Protein AF-A0A434CIV6-F1 (afdb_monomer_lite)

Structure (mmCIF, N/CA/C/O backbone):
data_AF-A0A434CIV6-F1
#
_entry.id   AF-A0A434CIV6-F1
#
loop_
_atom_site.group_PDB
_atom_site.id
_atom_site.type_symbol
_atom_site.label_atom_id
_atom_site.label_alt_id
_atom_site.label_comp_id
_atom_site.label_asym_id
_atom_site.label_entity_id
_atom_site.label_seq_id
_atom_site.pdbx_PDB_ins_code
_atom_site.Cartn_x
_atom_site.Cartn_y
_atom_site.Cartn_z
_atom_site.occupancy
_atom_site.B_iso_or_equiv
_atom_site.auth_seq_id
_atom_site.auth_comp_id
_atom_site.auth_asym_id
_atom_site.auth_atom_id
_atom_site.pdbx_PDB_model_num
ATOM 1 N N . MET A 1 1 ? 36.999 2.008 -35.928 1.00 64.81 1 MET A N 1
ATOM 2 C CA . MET A 1 1 ? 37.065 3.067 -34.897 1.00 64.81 1 MET A CA 1
ATOM 3 C C . MET A 1 1 ? 35.723 3.077 -34.183 1.00 64.81 1 MET A C 1
ATOM 5 O O . MET A 1 1 ? 34.714 3.153 -34.870 1.00 64.81 1 MET A O 1
ATOM 9 N N . TYR A 1 2 ? 35.692 2.914 -32.861 1.00 84.12 2 TYR A N 1
ATOM 10 C CA . TYR A 1 2 ? 34.456 3.047 -32.081 1.00 84.12 2 TYR A CA 1
ATOM 11 C C . TYR A 1 2 ? 34.279 4.509 -31.659 1.00 84.12 2 TYR A C 1
ATOM 13 O O . TYR A 1 2 ? 35.260 5.169 -31.322 1.00 84.12 2 TYR A O 1
ATOM 21 N N . VAL A 1 3 ? 33.043 5.005 -31.688 1.00 76.56 3 VAL A N 1
ATOM 22 C CA . VAL A 1 3 ? 32.664 6.369 -31.286 1.00 76.56 3 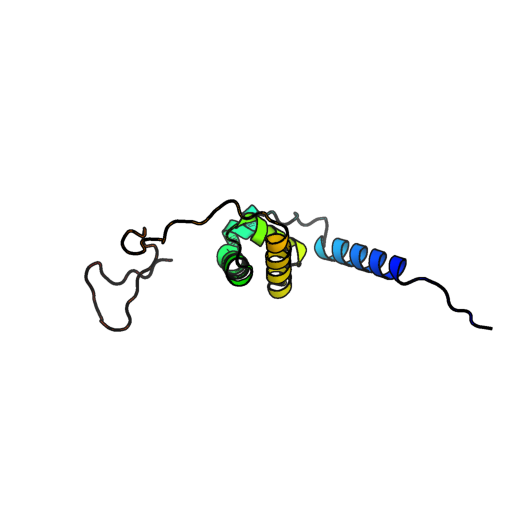VAL A CA 1
ATOM 23 C C . VAL A 1 3 ? 31.517 6.307 -30.288 1.00 76.56 3 VAL A C 1
ATOM 25 O O . VAL A 1 3 ? 30.645 5.445 -30.388 1.00 76.56 3 VAL A O 1
ATOM 28 N N . ALA A 1 4 ? 31.531 7.212 -29.310 1.00 87.75 4 ALA A N 1
ATOM 29 C CA . ALA A 1 4 ? 30.474 7.302 -28.315 1.00 87.75 4 ALA A CA 1
ATOM 30 C C . ALA A 1 4 ? 29.150 7.710 -28.976 1.00 87.75 4 ALA A C 1
ATOM 32 O O . ALA A 1 4 ? 29.098 8.663 -29.753 1.00 87.75 4 ALA A O 1
ATOM 33 N N . VAL A 1 5 ? 28.076 7.002 -28.634 1.00 88.56 5 VAL A N 1
ATOM 34 C CA . VAL A 1 5 ? 26.715 7.277 -29.107 1.00 88.56 5 VAL A CA 1
ATOM 35 C C . VAL A 1 5 ? 25.766 7.404 -27.920 1.00 88.56 5 VAL A C 1
ATOM 37 O O . VAL A 1 5 ? 25.995 6.823 -26.859 1.00 88.56 5 VAL A O 1
ATOM 40 N N . LYS A 1 6 ? 24.685 8.171 -28.088 1.00 90.38 6 LYS A N 1
ATOM 41 C CA . LYS A 1 6 ? 23.610 8.246 -27.095 1.00 90.38 6 LYS A CA 1
ATOM 42 C C . LYS A 1 6 ? 22.623 7.102 -27.322 1.00 90.38 6 LYS A C 1
ATOM 44 O O . LYS A 1 6 ? 22.177 6.886 -28.441 1.00 90.38 6 LYS A O 1
ATOM 49 N N . GLY A 1 7 ? 22.258 6.411 -26.247 1.00 92.94 7 GLY A N 1
ATOM 50 C CA . GLY A 1 7 ? 21.208 5.383 -26.265 1.00 92.94 7 GLY A CA 1
ATOM 51 C C . GLY A 1 7 ? 20.488 5.189 -24.929 1.00 92.94 7 GLY A C 1
ATOM 52 O O . GLY A 1 7 ? 19.514 4.447 -24.872 1.00 92.94 7 GLY A O 1
ATOM 53 N N . GLY A 1 8 ? 20.934 5.862 -23.861 1.00 96.19 8 GLY A N 1
ATOM 54 C CA . GLY A 1 8 ? 20.423 5.651 -22.504 1.00 96.19 8 GLY A CA 1
ATOM 55 C C . GLY A 1 8 ? 18.936 5.971 -22.348 1.00 96.19 8 GLY A C 1
ATOM 56 O O . GLY A 1 8 ? 18.201 5.153 -21.813 1.00 96.19 8 GLY A O 1
ATOM 57 N N . GLU A 1 9 ? 18.473 7.110 -22.866 1.00 96.75 9 GLU A N 1
ATOM 58 C CA . GLU A 1 9 ? 17.056 7.501 -22.788 1.00 96.75 9 GLU A CA 1
ATOM 59 C C . GLU A 1 9 ? 16.146 6.498 -23.508 1.00 96.75 9 GLU A C 1
ATOM 61 O O . GLU A 1 9 ? 15.169 6.017 -22.934 1.00 96.75 9 GLU A O 1
ATOM 66 N N . ALA A 1 10 ? 16.520 6.100 -24.728 1.00 96.94 10 ALA A N 1
ATOM 67 C CA . ALA A 1 10 ? 15.795 5.082 -25.480 1.00 96.94 10 ALA A CA 1
ATOM 68 C C . ALA A 1 10 ? 15.801 3.725 -24.754 1.00 96.94 10 ALA A C 1
ATOM 70 O O . ALA A 1 10 ? 14.788 3.026 -24.738 1.00 96.94 10 ALA A O 1
ATOM 71 N N . ALA A 1 11 ? 16.916 3.347 -24.121 1.00 97.69 11 ALA A N 1
ATOM 72 C CA . ALA A 1 11 ? 16.998 2.122 -23.332 1.00 97.69 11 ALA A CA 1
ATOM 73 C C . ALA A 1 11 ? 16.078 2.169 -22.098 1.00 97.69 11 ALA A C 1
ATOM 75 O O . ALA A 1 11 ? 15.346 1.212 -21.852 1.00 97.69 11 ALA A O 1
ATOM 76 N N . ILE A 1 12 ? 16.059 3.288 -21.365 1.00 97.94 12 ILE A N 1
ATOM 77 C CA . ILE A 1 12 ? 15.190 3.498 -20.196 1.00 97.94 12 ILE A CA 1
ATOM 78 C C . ILE A 1 12 ? 13.711 3.450 -20.605 1.00 97.94 12 ILE A C 1
ATOM 80 O O . ILE A 1 12 ? 12.925 2.735 -19.983 1.00 97.94 12 ILE A O 1
ATOM 84 N N . ALA A 1 13 ? 13.330 4.138 -21.684 1.00 97.94 13 ALA A N 1
ATOM 85 C CA . ALA A 1 13 ? 11.955 4.132 -22.182 1.00 97.94 13 ALA A CA 1
ATOM 86 C C . ALA A 1 13 ? 11.483 2.717 -22.569 1.00 97.94 13 ALA A C 1
ATOM 88 O O . ALA A 1 13 ? 10.396 2.286 -22.174 1.00 97.94 13 ALA A O 1
ATOM 89 N N . ASN A 1 14 ? 12.325 1.955 -23.276 1.00 98.00 14 ASN A N 1
ATOM 90 C CA . ASN A 1 14 ? 12.022 0.568 -23.633 1.00 98.00 14 ASN A CA 1
ATOM 91 C C . ASN A 1 14 ? 11.927 -0.344 -22.401 1.00 98.00 14 ASN A C 1
ATOM 93 O O . ASN A 1 14 ? 11.043 -1.200 -22.340 1.00 98.00 14 ASN A O 1
ATOM 97 N N . ALA A 1 15 ? 12.780 -0.137 -21.393 1.00 98.12 15 ALA A N 1
ATOM 98 C CA . ALA A 1 15 ? 12.707 -0.875 -20.136 1.00 98.12 15 ALA A CA 1
ATOM 99 C C . ALA A 1 15 ? 11.387 -0.607 -19.391 1.00 98.12 15 ALA A C 1
ATOM 101 O O . ALA A 1 15 ? 10.745 -1.552 -18.929 1.00 98.12 15 ALA A O 1
ATOM 102 N N . HIS A 1 16 ? 10.928 0.649 -19.330 1.00 97.25 16 HIS A N 1
ATOM 103 C CA . HIS A 1 16 ? 9.627 0.985 -18.743 1.00 97.25 16 HIS A CA 1
ATOM 104 C C . HIS A 1 16 ? 8.454 0.367 -19.514 1.00 97.25 16 HIS A C 1
ATOM 106 O O . HIS A 1 16 ? 7.534 -0.160 -18.888 1.00 97.25 16 HIS A O 1
ATOM 112 N N . SER A 1 17 ? 8.500 0.374 -20.851 1.00 97.88 17 SER A N 1
ATOM 113 C CA . SER A 1 17 ? 7.484 -0.277 -21.691 1.00 97.88 17 SER A CA 1
ATOM 114 C C . SER A 1 17 ? 7.406 -1.784 -21.418 1.00 97.88 17 SER A C 1
ATOM 116 O O . SER A 1 17 ? 6.328 -2.325 -21.163 1.00 97.88 17 SER A O 1
ATOM 118 N N . LEU A 1 18 ? 8.561 -2.455 -21.348 1.00 97.75 18 LEU A N 1
ATOM 119 C CA . LEU A 1 18 ? 8.641 -3.875 -21.008 1.00 97.75 18 LEU A CA 1
ATOM 120 C C . LEU A 1 18 ? 8.099 -4.165 -19.600 1.00 97.75 18 LEU A C 1
ATOM 122 O O . LEU A 1 18 ? 7.391 -5.152 -19.398 1.00 97.75 18 LEU A O 1
ATOM 126 N N . LEU A 1 19 ? 8.408 -3.316 -18.616 1.00 96.50 19 LEU A N 1
ATOM 127 C CA . LEU A 1 19 ? 7.866 -3.445 -17.260 1.00 96.50 19 LEU A CA 1
ATOM 128 C C . LEU A 1 19 ? 6.344 -3.261 -17.231 1.00 96.50 19 LEU A C 1
ATOM 130 O O . LEU A 1 19 ? 5.665 -3.993 -16.510 1.00 96.50 19 LEU A O 1
ATOM 134 N N . ALA A 1 20 ? 5.801 -2.327 -18.014 1.00 96.56 20 ALA A N 1
ATOM 135 C CA . ALA A 1 20 ? 4.362 -2.107 -18.115 1.00 96.56 20 ALA A CA 1
ATOM 136 C C . ALA A 1 20 ? 3.638 -3.309 -18.745 1.00 96.56 20 ALA A C 1
ATOM 138 O O . ALA A 1 20 ? 2.608 -3.737 -18.220 1.00 96.56 20 ALA A O 1
ATOM 139 N N . ASP A 1 21 ? 4.196 -3.899 -19.806 1.00 97.44 21 ASP A N 1
ATOM 140 C CA . ASP A 1 21 ? 3.662 -5.126 -20.412 1.00 97.44 21 ASP A CA 1
ATOM 141 C C . ASP A 1 21 ? 3.707 -6.305 -19.424 1.00 97.44 21 ASP A C 1
ATOM 143 O O . ASP A 1 21 ? 2.693 -6.962 -19.181 1.00 97.44 21 ASP A O 1
ATOM 147 N N . ARG A 1 22 ? 4.836 -6.492 -18.726 1.00 96.81 22 ARG A N 1
ATOM 148 C CA . ARG A 1 22 ? 4.967 -7.522 -17.679 1.00 96.81 22 ARG A CA 1
ATOM 149 C C . ARG A 1 22 ? 4.075 -7.292 -16.463 1.00 96.81 22 ARG A C 1
ATOM 151 O O . ARG A 1 22 ? 3.733 -8.257 -15.781 1.00 96.81 22 ARG A O 1
ATOM 158 N N . ARG A 1 23 ? 3.721 -6.043 -16.149 1.00 96.88 23 ARG A N 1
ATOM 159 C CA . ARG A 1 23 ? 2.704 -5.727 -15.136 1.00 96.88 23 ARG A CA 1
ATOM 160 C C . ARG A 1 23 ? 1.317 -6.144 -15.608 1.00 96.88 23 ARG A C 1
ATOM 162 O O . ARG A 1 23 ? 0.562 -6.668 -14.799 1.00 96.88 23 ARG A O 1
ATOM 169 N N . ARG A 1 24 ? 0.976 -5.922 -16.884 1.00 96.50 24 ARG A N 1
ATOM 170 C CA . ARG A 1 24 ? -0.327 -6.332 -17.430 1.00 96.50 24 ARG A CA 1
ATOM 171 C C . ARG A 1 24 ? -0.488 -7.852 -17.435 1.00 96.50 24 ARG A C 1
ATOM 173 O O . ARG A 1 24 ? -1.593 -8.316 -17.166 1.00 96.50 24 ARG A O 1
ATOM 180 N N . GLY A 1 25 ? 0.571 -8.603 -17.732 1.00 97.19 25 GLY A N 1
ATOM 181 C CA . GLY A 1 25 ? 0.515 -10.065 -17.801 1.00 97.19 25 GLY A CA 1
ATOM 182 C C . GLY A 1 25 ? -0.353 -10.574 -18.958 1.00 97.19 25 GLY A C 1
ATOM 183 O O . GLY A 1 25 ? -0.527 -9.885 -19.967 1.00 97.19 25 GLY A O 1
ATOM 184 N N . ASP A 1 26 ? -0.898 -11.785 -18.819 1.00 97.75 26 ASP A N 1
ATOM 185 C CA . ASP A 1 26 ? -1.788 -12.369 -19.827 1.00 97.75 26 ASP A CA 1
ATOM 186 C C . ASP A 1 26 ? -3.072 -11.534 -19.982 1.00 97.75 26 ASP A C 1
ATOM 188 O O . ASP A 1 26 ? -3.786 -11.242 -19.020 1.00 97.75 26 ASP A O 1
ATOM 192 N N . ARG A 1 27 ? -3.367 -11.142 -21.225 1.00 97.75 27 ARG A N 1
ATOM 193 C CA . ARG A 1 27 ? -4.524 -10.315 -21.582 1.00 97.75 27 ARG A CA 1
ATOM 194 C C . ARG A 1 27 ? -5.839 -11.093 -21.554 1.00 97.75 27 ARG A C 1
ATOM 196 O O . ARG A 1 27 ? -6.885 -10.452 -21.487 1.00 97.75 27 ARG A O 1
ATOM 203 N N . SER A 1 28 ? -5.784 -12.426 -21.564 1.00 98.25 28 SER A N 1
ATOM 204 C CA . SER A 1 28 ? -6.951 -13.288 -21.354 1.00 98.25 28 SER A CA 1
ATOM 205 C C . SER A 1 28 ? -7.455 -13.236 -19.905 1.00 98.25 28 SER A C 1
ATOM 207 O O . SER A 1 28 ? -8.647 -13.408 -19.651 1.00 98.25 28 SER A O 1
ATOM 209 N N . VAL A 1 29 ? -6.564 -12.921 -18.958 1.00 98.06 29 VAL A N 1
ATOM 210 C CA . VAL A 1 29 ? -6.903 -12.749 -17.546 1.00 98.06 29 VAL A CA 1
ATOM 211 C C . VAL A 1 29 ? -7.440 -11.328 -17.323 1.00 98.06 29 VAL A C 1
ATOM 213 O O . VAL A 1 29 ? -6.816 -10.355 -17.786 1.00 98.06 29 VAL A O 1
ATOM 216 N N . PRO A 1 30 ? -8.579 -11.170 -16.616 1.00 96.81 30 PRO A N 1
ATOM 217 C CA . PRO A 1 30 ? -9.088 -9.861 -16.228 1.00 96.81 30 PRO A CA 1
ATOM 218 C C . PRO A 1 30 ? -8.040 -9.046 -15.468 1.00 96.81 30 PRO A C 1
ATOM 220 O O . PRO A 1 30 ? -7.316 -9.569 -14.622 1.00 96.81 30 PRO A O 1
ATOM 223 N N . ALA A 1 31 ? -7.955 -7.751 -15.769 1.00 95.12 31 ALA A N 1
ATOM 224 C CA . ALA A 1 31 ? -7.065 -6.860 -15.038 1.00 95.12 31 ALA A CA 1
ATOM 225 C C . ALA A 1 31 ? -7.521 -6.716 -13.576 1.00 95.12 31 ALA A C 1
ATOM 227 O O . ALA A 1 31 ? -8.723 -6.680 -13.303 1.00 95.12 31 ALA A O 1
ATOM 228 N N . LEU A 1 32 ? -6.559 -6.587 -12.658 1.00 96.06 32 LEU A N 1
ATOM 229 C CA . LEU A 1 32 ? -6.840 -6.294 -11.254 1.00 96.06 32 LEU A CA 1
ATOM 230 C C . LEU A 1 32 ? -7.558 -4.949 -11.131 1.00 96.06 32 LEU A C 1
ATOM 232 O O . LEU A 1 32 ? -7.100 -3.936 -11.665 1.00 96.06 32 LEU A O 1
ATOM 236 N N . ARG A 1 33 ? -8.671 -4.947 -10.404 1.00 97.25 33 ARG A N 1
ATOM 237 C CA . ARG A 1 33 ? -9.418 -3.744 -10.041 1.00 97.25 33 ARG A CA 1
ATOM 238 C C . ARG A 1 33 ? -9.015 -3.287 -8.643 1.00 97.25 33 ARG A C 1
ATOM 240 O O . ARG A 1 33 ? -8.643 -4.099 -7.798 1.00 97.25 33 ARG A O 1
ATOM 247 N N . LEU A 1 34 ? -9.091 -1.979 -8.402 1.00 98.38 34 LEU A N 1
ATOM 248 C CA . LEU A 1 34 ? -8.683 -1.411 -7.116 1.00 98.38 34 LEU A CA 1
ATOM 249 C C . LEU A 1 34 ? -9.553 -1.926 -5.970 1.00 98.38 34 LEU A C 1
ATOM 251 O O . LEU A 1 34 ? -9.011 -2.319 -4.947 1.00 98.38 34 LEU A O 1
ATOM 255 N N . ASP A 1 35 ? -10.867 -2.020 -6.161 1.00 98.25 35 ASP A N 1
ATOM 256 C CA . ASP A 1 35 ? -11.791 -2.552 -5.154 1.00 98.25 35 ASP A CA 1
ATOM 257 C C . ASP A 1 35 ? -11.481 -4.009 -4.772 1.00 98.25 35 ASP A C 1
ATOM 259 O O . ASP A 1 35 ? -11.561 -4.358 -3.602 1.00 98.2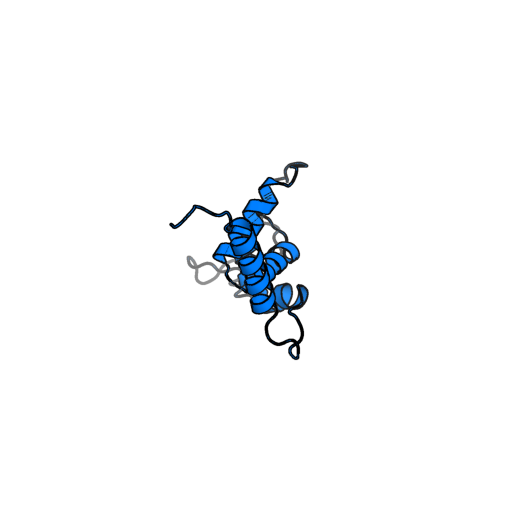5 35 ASP A O 1
ATOM 263 N N . GLN A 1 36 ? -11.041 -4.849 -5.717 1.00 98.38 36 GLN A N 1
ATOM 264 C CA . GLN A 1 36 ? -10.592 -6.211 -5.407 1.00 98.38 36 GLN A CA 1
ATOM 265 C C . GLN A 1 36 ? -9.413 -6.193 -4.430 1.00 98.38 36 GLN A C 1
ATOM 267 O O . GLN A 1 36 ? -9.379 -6.980 -3.493 1.00 98.38 36 GLN A O 1
ATOM 272 N N . ILE A 1 37 ? -8.456 -5.286 -4.623 1.00 98.50 37 ILE A N 1
ATOM 273 C CA . ILE A 1 37 ? -7.273 -5.169 -3.761 1.00 98.50 37 ILE A CA 1
ATOM 274 C C . ILE A 1 37 ? -7.653 -4.555 -2.414 1.00 98.50 37 ILE A C 1
ATOM 276 O O . ILE A 1 37 ? -7.242 -5.059 -1.372 1.00 98.50 37 ILE A O 1
ATOM 280 N N . VAL A 1 38 ? -8.465 -3.500 -2.439 1.00 98.69 38 VAL A N 1
ATOM 281 C CA . VAL A 1 38 ? -8.962 -2.800 -1.252 1.00 98.69 38 VAL A CA 1
ATOM 282 C C . VAL A 1 38 ? -9.730 -3.748 -0.329 1.00 98.69 38 VAL A C 1
ATOM 284 O O . VAL A 1 38 ? -9.520 -3.701 0.883 1.00 98.69 38 VAL A O 1
ATOM 287 N N . GLU A 1 39 ? -10.572 -4.618 -0.886 1.00 98.19 39 GLU A N 1
ATOM 288 C CA . GLU A 1 39 ? -11.444 -5.506 -0.112 1.00 98.19 39 GLU A CA 1
ATOM 289 C C . GLU A 1 39 ? -10.804 -6.865 0.203 1.00 98.19 39 GLU A C 1
ATOM 291 O O . GLU A 1 39 ? -10.988 -7.390 1.296 1.00 98.19 39 GLU A O 1
ATOM 296 N N . GLN A 1 40 ? -10.036 -7.452 -0.722 1.00 98.38 40 GLN A N 1
ATOM 297 C CA . GLN A 1 40 ? -9.544 -8.834 -0.580 1.00 98.38 40 GLN A CA 1
ATOM 298 C C . GLN A 1 40 ? -8.081 -8.913 -0.132 1.00 98.38 40 GLN A C 1
ATOM 300 O O . GLN A 1 40 ? -7.648 -9.954 0.358 1.00 98.38 40 GLN A O 1
ATOM 305 N N . LEU A 1 41 ? -7.312 -7.828 -0.277 1.00 98.19 41 LEU A N 1
ATOM 306 C CA . LEU A 1 41 ? -5.896 -7.742 0.104 1.00 98.19 41 LEU A CA 1
ATOM 307 C C . LEU A 1 41 ? -5.653 -6.622 1.133 1.00 98.19 41 LEU A C 1
ATOM 309 O O . LEU A 1 41 ? -4.580 -6.013 1.158 1.00 98.19 41 LEU A O 1
ATOM 313 N N . ALA A 1 42 ? -6.643 -6.370 1.997 1.00 97.44 42 ALA A N 1
ATOM 314 C CA . ALA A 1 42 ? -6.682 -5.240 2.929 1.00 97.44 42 ALA A CA 1
ATOM 315 C C . ALA A 1 42 ? -5.420 -5.103 3.802 1.00 97.44 42 ALA A C 1
ATOM 317 O O . ALA A 1 42 ? -4.899 -4.005 3.937 1.00 97.44 42 ALA A O 1
ATOM 318 N N . LEU A 1 43 ? -4.833 -6.205 4.284 1.00 98.38 43 LEU A N 1
ATOM 319 C CA . LEU A 1 43 ? -3.605 -6.155 5.097 1.00 98.38 43 LEU A CA 1
ATOM 320 C C . LEU A 1 43 ? -2.406 -5.541 4.351 1.00 98.38 43 LEU A C 1
ATOM 322 O O . LEU A 1 43 ? -1.573 -4.854 4.945 1.00 98.38 43 LEU A O 1
ATOM 326 N N . GLY A 1 44 ? -2.303 -5.784 3.041 1.00 98.56 44 GLY A N 1
ATOM 327 C CA . GLY A 1 44 ? -1.278 -5.159 2.206 1.00 98.56 44 GLY A CA 1
ATOM 328 C C . GLY A 1 44 ? -1.539 -3.664 2.028 1.00 98.56 44 GLY A C 1
ATOM 329 O O . GLY A 1 44 ? -0.611 -2.861 2.112 1.00 98.56 44 GLY A O 1
ATOM 330 N N . VAL A 1 45 ? -2.807 -3.295 1.846 1.00 98.81 45 VAL A N 1
ATOM 331 C CA . VAL A 1 45 ? -3.258 -1.900 1.744 1.00 98.81 45 VAL A CA 1
ATOM 332 C C . VAL A 1 45 ? -2.963 -1.143 3.043 1.00 98.81 45 VAL A C 1
ATOM 334 O O . VAL A 1 45 ? -2.357 -0.074 2.995 1.00 98.81 45 VAL A O 1
ATOM 337 N N . ASP A 1 46 ? -3.281 -1.725 4.199 1.00 98.69 46 ASP A N 1
ATOM 338 C CA . ASP A 1 46 ? -3.029 -1.144 5.522 1.00 98.69 46 ASP A CA 1
ATOM 339 C C . ASP A 1 46 ? -1.543 -0.894 5.764 1.00 98.69 46 ASP A C 1
ATOM 341 O O . ASP A 1 46 ? -1.152 0.172 6.256 1.00 98.69 46 ASP A O 1
ATOM 345 N N . ARG A 1 47 ? -0.695 -1.847 5.363 1.00 98.81 47 ARG A N 1
ATOM 346 C CA . ARG A 1 47 ? 0.758 -1.703 5.448 1.00 98.81 47 ARG A CA 1
ATOM 347 C C . ARG A 1 47 ? 1.260 -0.550 4.581 1.00 98.81 47 ARG A C 1
ATOM 349 O O . ARG A 1 47 ? 2.039 0.276 5.056 1.00 98.81 47 ARG A O 1
ATOM 356 N N . VAL A 1 48 ? 0.795 -0.468 3.334 1.00 98.88 48 VAL A N 1
ATOM 357 C CA . VAL A 1 48 ? 1.193 0.592 2.395 1.00 98.88 48 VAL A CA 1
ATOM 358 C C . VAL A 1 48 ? 0.748 1.969 2.884 1.00 98.88 48 VAL A C 1
ATOM 360 O O . VAL A 1 48 ? 1.552 2.900 2.860 1.00 98.88 48 VAL A O 1
ATOM 363 N N . MET A 1 49 ? -0.485 2.108 3.381 1.00 98.75 49 MET A N 1
ATOM 364 C CA . MET A 1 49 ? -0.966 3.367 3.966 1.00 98.75 49 MET A CA 1
ATOM 365 C C . MET A 1 49 ? -0.133 3.778 5.186 1.00 98.75 49 MET A C 1
ATOM 367 O O . MET A 1 49 ? 0.283 4.935 5.301 1.00 98.75 49 MET A O 1
ATOM 371 N N . SER A 1 50 ? 0.134 2.824 6.083 1.00 98.62 50 SER A N 1
ATOM 372 C CA . SER A 1 50 ? 0.842 3.068 7.343 1.00 98.62 50 SER A CA 1
ATOM 373 C C . SER A 1 50 ? 2.290 3.501 7.112 1.00 98.62 50 SER A C 1
ATOM 375 O O . SER A 1 50 ? 2.708 4.556 7.589 1.00 98.62 50 SER A O 1
ATOM 377 N N . GLU A 1 51 ? 3.054 2.734 6.332 1.00 98.69 51 GLU A N 1
ATOM 378 C CA . GLU A 1 51 ? 4.462 3.044 6.047 1.00 98.69 51 GLU A CA 1
ATOM 379 C C . GLU A 1 51 ? 4.606 4.198 5.031 1.00 98.69 51 GLU A C 1
ATOM 381 O O . GLU A 1 51 ? 5.553 4.986 5.101 1.00 98.69 51 GLU A O 1
ATOM 386 N N . GLY A 1 52 ? 3.635 4.364 4.125 1.00 98.31 52 GLY A N 1
ATOM 387 C CA . GLY A 1 52 ? 3.554 5.481 3.175 1.00 98.31 52 GLY A CA 1
ATOM 388 C C . GLY A 1 52 ? 3.137 6.814 3.810 1.00 98.31 52 GLY A C 1
ATOM 389 O O . GLY A 1 52 ? 3.319 7.874 3.204 1.00 98.31 52 GLY A O 1
ATOM 390 N N . SER A 1 53 ? 2.632 6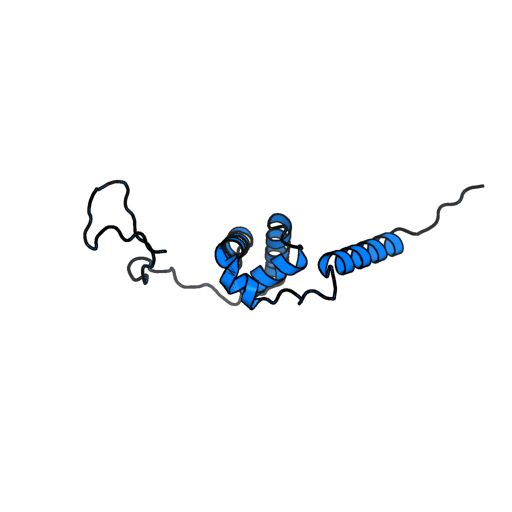.785 5.050 1.00 97.81 53 SER A N 1
ATOM 391 C CA . SER A 1 53 ? 2.162 7.955 5.807 1.00 97.81 53 SER A CA 1
ATOM 392 C C . SER A 1 53 ? 1.047 8.750 5.108 1.00 97.81 53 SER A C 1
ATOM 394 O O . SER A 1 53 ? 0.988 9.981 5.227 1.00 97.81 53 SER A O 1
ATOM 396 N N . LEU A 1 54 ? 0.176 8.059 4.368 1.00 98.06 54 LEU A N 1
ATOM 397 C CA . LEU A 1 54 ? -0.986 8.630 3.687 1.00 98.06 54 LEU A CA 1
ATOM 398 C C . LEU A 1 54 ? -2.162 7.658 3.814 1.00 98.06 54 LEU A C 1
ATOM 400 O O . LEU A 1 54 ? -2.110 6.545 3.295 1.00 98.06 54 LEU A O 1
ATOM 404 N N . TYR A 1 55 ? -3.210 8.086 4.515 1.00 97.81 55 TYR A N 1
ATOM 405 C CA . TYR A 1 55 ? -4.423 7.293 4.680 1.00 97.81 55 TYR A CA 1
ATOM 406 C C . TYR A 1 55 ? -5.349 7.508 3.478 1.00 97.81 55 TYR A C 1
ATOM 408 O O . TYR A 1 55 ? -6.106 8.475 3.440 1.00 97.81 55 TYR A O 1
ATOM 416 N N . ASP A 1 56 ? -5.241 6.620 2.493 1.00 98.44 56 ASP A N 1
ATOM 417 C CA . ASP A 1 56 ? -6.126 6.526 1.332 1.00 98.44 56 ASP A CA 1
ATOM 418 C C . ASP A 1 56 ? -6.032 5.101 0.755 1.00 98.44 56 ASP A C 1
ATOM 420 O O . ASP A 1 56 ? -4.985 4.690 0.239 1.00 98.44 56 ASP A O 1
ATOM 424 N N . ARG A 1 57 ? -7.117 4.324 0.887 1.00 98.62 57 ARG A N 1
ATOM 425 C CA . ARG A 1 57 ? -7.143 2.901 0.503 1.00 98.62 57 ARG A CA 1
ATOM 426 C C . ARG A 1 57 ? -6.988 2.719 -1.008 1.00 98.62 57 ARG A C 1
ATOM 428 O O . ARG A 1 57 ? -6.308 1.787 -1.434 1.00 98.62 57 ARG A O 1
ATOM 435 N N . GLU A 1 58 ? -7.581 3.597 -1.816 1.00 98.50 58 GLU A N 1
ATOM 436 C CA . GLU A 1 58 ? -7.530 3.485 -3.276 1.00 98.50 58 GLU A CA 1
ATOM 437 C C . GLU A 1 58 ? -6.154 3.867 -3.819 1.00 98.50 58 GLU A C 1
ATOM 439 O O . GLU A 1 58 ? -5.631 3.164 -4.685 1.00 98.50 58 GLU A O 1
ATOM 444 N N . LEU A 1 59 ? -5.521 4.914 -3.279 1.00 98.62 59 LEU A N 1
ATOM 445 C CA . LEU A 1 59 ? -4.151 5.281 -3.653 1.00 98.62 59 LEU A CA 1
ATOM 446 C C . LEU A 1 59 ? -3.141 4.204 -3.252 1.00 98.62 59 LEU A C 1
ATOM 448 O O . LEU A 1 59 ? -2.240 3.886 -4.032 1.00 98.62 59 LEU A O 1
ATOM 452 N N . ALA A 1 60 ? -3.296 3.607 -2.069 1.00 98.75 60 ALA A N 1
ATOM 453 C CA . ALA A 1 60 ? -2.467 2.482 -1.653 1.00 98.75 60 ALA A CA 1
ATOM 454 C C . ALA A 1 60 ? -2.662 1.265 -2.575 1.00 98.75 60 ALA A C 1
ATOM 456 O O . ALA A 1 60 ? -1.680 0.688 -3.044 1.00 98.75 60 ALA A O 1
ATOM 457 N N . ALA A 1 61 ? -3.906 0.914 -2.914 1.00 98.75 61 ALA A N 1
ATOM 458 C CA . ALA A 1 61 ? -4.196 -0.155 -3.868 1.00 98.75 61 ALA A CA 1
ATOM 459 C C . ALA A 1 61 ? -3.639 0.140 -5.271 1.00 98.75 61 ALA A C 1
ATOM 461 O O . ALA A 1 61 ? -3.074 -0.748 -5.911 1.00 98.75 61 ALA A O 1
ATOM 462 N N . LEU A 1 62 ? -3.730 1.386 -5.742 1.00 98.69 62 LEU A N 1
ATOM 463 C CA . LEU A 1 62 ? -3.156 1.811 -7.017 1.00 98.69 62 LEU A CA 1
ATOM 464 C C . LEU A 1 62 ? -1.634 1.655 -7.023 1.00 98.69 62 LEU A C 1
ATOM 466 O O . LEU A 1 62 ? -1.077 1.132 -7.990 1.00 98.69 62 LEU A O 1
ATOM 470 N N . ALA A 1 63 ? -0.965 2.054 -5.940 1.00 98.75 63 ALA A N 1
ATOM 471 C CA . ALA A 1 63 ? 0.474 1.879 -5.793 1.00 98.75 63 ALA A CA 1
ATOM 472 C C . ALA A 1 63 ? 0.870 0.394 -5.814 1.00 98.75 63 ALA A C 1
ATOM 474 O O . ALA A 1 63 ? 1.830 0.039 -6.496 1.00 98.75 63 ALA A O 1
ATOM 475 N N . ILE A 1 64 ? 0.088 -0.478 -5.162 1.00 98.69 64 ILE A N 1
ATOM 476 C CA . ILE A 1 64 ? 0.266 -1.941 -5.202 1.00 98.69 64 ILE A CA 1
ATOM 477 C C . ILE A 1 64 ? 0.136 -2.474 -6.636 1.00 98.69 64 ILE A C 1
ATOM 479 O O . ILE A 1 64 ? 0.964 -3.275 -7.074 1.00 98.69 64 ILE A O 1
ATOM 483 N N . VAL A 1 65 ? -0.862 -2.022 -7.407 1.00 98.12 65 VAL A N 1
ATOM 484 C CA . VAL A 1 65 ? -0.978 -2.394 -8.830 1.00 98.12 65 VAL A CA 1
ATOM 485 C C . VAL A 1 65 ? 0.249 -1.920 -9.601 1.00 98.12 65 VAL A C 1
ATOM 487 O O . VAL A 1 65 ? 0.861 -2.698 -10.337 1.00 98.12 65 VAL A O 1
ATOM 490 N N . GLN A 1 66 ? 0.629 -0.651 -9.438 1.00 98.00 66 GLN A N 1
ATOM 491 C CA . GLN A 1 66 ? 1.727 -0.027 -10.171 1.00 98.00 66 GLN A CA 1
ATOM 492 C C . GLN A 1 66 ? 3.066 -0.730 -9.919 1.00 98.00 66 GLN A C 1
ATOM 494 O O . GLN A 1 66 ? 3.819 -0.933 -10.880 1.00 98.00 66 GLN A O 1
ATOM 499 N N . SER A 1 67 ? 3.311 -1.151 -8.675 1.00 97.94 67 SER A N 1
ATOM 500 C CA . SER A 1 67 ? 4.505 -1.875 -8.232 1.00 97.94 67 SER A CA 1
ATOM 501 C C . SER A 1 67 ? 4.444 -3.389 -8.453 1.00 97.94 67 SER A C 1
ATOM 503 O O . SER A 1 67 ? 5.377 -4.101 -8.086 1.00 97.94 67 SER A O 1
ATOM 505 N N . ARG A 1 68 ? 3.372 -3.909 -9.072 1.00 96.50 68 ARG A N 1
ATOM 506 C CA . ARG A 1 68 ? 3.166 -5.353 -9.307 1.00 96.50 68 ARG A CA 1
ATOM 507 C C . ARG A 1 68 ? 3.143 -6.169 -8.008 1.00 96.50 68 ARG A C 1
ATOM 509 O O . ARG A 1 68 ? 3.579 -7.318 -7.998 1.00 96.50 68 ARG A O 1
ATOM 516 N N . GLY A 1 69 ? 2.648 -5.579 -6.924 1.00 97.25 69 GLY A N 1
ATOM 517 C CA . GLY A 1 69 ? 2.590 -6.211 -5.609 1.00 97.25 69 GLY A CA 1
ATOM 518 C C . GLY A 1 69 ? 3.866 -6.085 -4.776 1.00 97.25 69 GLY A C 1
ATOM 519 O O . GLY A 1 69 ? 3.871 -6.553 -3.639 1.00 97.25 69 GLY A O 1
ATOM 520 N N . ASP A 1 70 ? 4.927 -5.442 -5.279 1.00 98.44 70 ASP A N 1
ATOM 521 C CA . ASP A 1 70 ? 6.079 -5.091 -4.445 1.00 98.44 70 ASP A CA 1
ATOM 522 C C . ASP A 1 70 ? 5.663 -3.999 -3.452 1.00 98.44 70 ASP A C 1
ATOM 524 O O . ASP A 1 70 ? 5.418 -2.847 -3.824 1.00 98.44 70 ASP A O 1
ATOM 528 N N . LEU A 1 71 ? 5.537 -4.376 -2.179 1.00 98.62 71 LEU A N 1
ATOM 529 C CA . LEU A 1 71 ? 5.063 -3.468 -1.140 1.00 98.62 71 LEU A CA 1
ATOM 530 C C . LEU A 1 71 ? 6.093 -2.391 -0.795 1.00 98.62 71 LEU A C 1
ATOM 532 O O . LEU A 1 71 ? 5.688 -1.283 -0.460 1.00 98.62 71 LEU A O 1
ATOM 536 N N . ILE A 1 72 ? 7.396 -2.672 -0.906 1.00 98.69 72 ILE A N 1
ATOM 537 C CA . ILE A 1 72 ? 8.441 -1.676 -0.623 1.00 98.69 72 ILE A CA 1
ATOM 538 C C . ILE A 1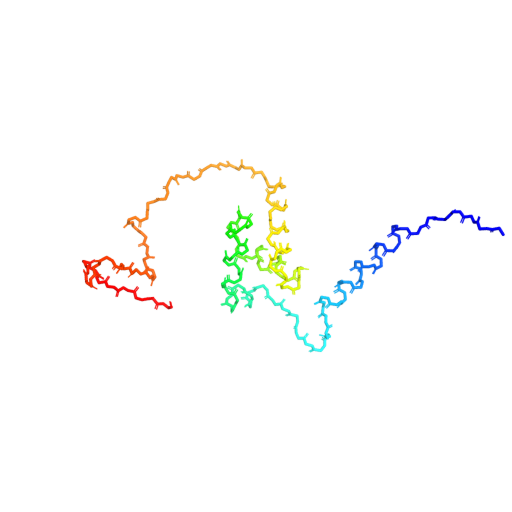 72 ? 8.354 -0.554 -1.662 1.00 98.69 72 ILE A C 1
ATOM 540 O O . ILE A 1 72 ? 8.348 0.626 -1.307 1.00 98.69 72 ILE A O 1
ATOM 544 N N . GLU A 1 73 ? 8.204 -0.921 -2.934 1.00 98.75 73 GLU A N 1
ATOM 545 C CA . GLU A 1 73 ? 8.016 0.048 -4.015 1.00 98.75 73 GLU A CA 1
ATOM 546 C C . GLU A 1 73 ? 6.656 0.760 -3.916 1.00 98.75 73 GLU A C 1
ATOM 548 O O . GLU A 1 73 ? 6.588 1.975 -4.090 1.00 98.75 73 GLU A O 1
ATOM 553 N N . ALA A 1 74 ? 5.571 0.059 -3.562 1.00 98.81 74 ALA A N 1
ATOM 554 C CA . ALA A 1 74 ? 4.264 0.694 -3.353 1.00 98.81 74 ALA A CA 1
ATOM 555 C C . ALA A 1 74 ? 4.316 1.765 -2.248 1.00 98.81 74 ALA A C 1
ATOM 557 O O . ALA A 1 74 ? 3.819 2.878 -2.430 1.00 98.81 74 ALA A O 1
ATOM 558 N N . ILE A 1 75 ? 4.967 1.456 -1.122 1.00 98.88 75 ILE A N 1
ATOM 559 C CA . ILE A 1 75 ? 5.203 2.400 -0.022 1.00 98.88 75 ILE A CA 1
ATOM 560 C C . ILE A 1 75 ? 6.004 3.604 -0.518 1.00 98.88 75 ILE A C 1
ATOM 562 O O . ILE A 1 75 ? 5.659 4.748 -0.211 1.00 98.88 75 ILE A O 1
ATOM 566 N N . PHE A 1 76 ? 7.059 3.367 -1.302 1.00 98.81 76 PHE A N 1
ATOM 567 C CA . PHE A 1 76 ? 7.861 4.441 -1.873 1.00 98.81 76 PHE A CA 1
ATOM 568 C C . PHE A 1 76 ? 7.032 5.357 -2.783 1.00 98.81 76 PHE A C 1
ATOM 570 O O . PHE A 1 76 ? 7.087 6.577 -2.610 1.00 98.81 76 PHE A O 1
ATOM 577 N N . LEU A 1 77 ? 6.209 4.793 -3.673 1.00 98.75 77 LEU A N 1
ATOM 578 C CA . LEU A 1 77 ? 5.313 5.542 -4.558 1.00 98.75 77 LEU A CA 1
ATOM 579 C C . LEU A 1 77 ? 4.331 6.422 -3.774 1.00 98.75 77 LEU A C 1
ATOM 581 O O . LEU A 1 77 ? 4.216 7.615 -4.059 1.00 98.75 77 LEU A O 1
ATOM 585 N N . VAL A 1 78 ? 3.669 5.873 -2.749 1.00 98.75 78 VAL A N 1
ATOM 586 C CA . VAL A 1 78 ? 2.740 6.634 -1.893 1.00 98.75 78 VAL A CA 1
ATOM 587 C C . VAL A 1 78 ? 3.466 7.765 -1.166 1.00 98.75 78 VAL A C 1
ATOM 589 O O . VAL A 1 78 ? 2.996 8.907 -1.138 1.00 98.75 78 VAL A O 1
ATOM 592 N N . ARG A 1 79 ? 4.652 7.484 -0.618 1.00 98.62 79 ARG A N 1
ATOM 593 C CA . ARG A 1 79 ? 5.446 8.474 0.115 1.00 98.62 79 ARG A CA 1
ATOM 594 C C . ARG A 1 79 ? 5.948 9.589 -0.799 1.00 98.62 79 ARG A C 1
ATOM 596 O O . ARG A 1 79 ? 5.955 10.745 -0.379 1.00 98.62 79 ARG A O 1
ATOM 603 N N . ALA A 1 80 ? 6.322 9.262 -2.037 1.00 98.62 80 ALA A N 1
ATOM 604 C CA . ALA A 1 80 ? 6.686 10.232 -3.063 1.00 98.62 80 ALA A CA 1
ATOM 605 C C . ALA A 1 80 ? 5.479 11.105 -3.441 1.00 98.62 80 ALA A C 1
ATOM 607 O O . ALA A 1 80 ? 5.577 12.333 -3.389 1.00 98.62 80 ALA A O 1
ATOM 608 N N . TYR A 1 81 ? 4.321 10.494 -3.716 1.00 98.62 81 TYR A N 1
ATOM 609 C CA . TYR A 1 81 ? 3.088 11.210 -4.051 1.00 98.62 81 TYR A CA 1
ATOM 610 C C . TYR A 1 81 ? 2.675 12.191 -2.951 1.00 98.62 81 TYR A C 1
ATOM 612 O O . TYR A 1 81 ? 2.400 13.358 -3.231 1.00 98.62 81 TYR A O 1
ATOM 620 N N . ARG A 1 82 ? 2.752 11.773 -1.683 1.00 98.06 82 ARG A N 1
ATOM 621 C CA . ARG A 1 82 ? 2.484 12.631 -0.522 1.00 98.06 82 ARG A CA 1
ATOM 622 C C . ARG A 1 82 ? 3.300 13.928 -0.520 1.00 98.06 82 ARG A C 1
ATOM 624 O O . ARG A 1 82 ? 2.808 14.935 -0.023 1.00 98.06 82 ARG A O 1
ATOM 631 N N . THR A 1 83 ? 4.526 13.937 -1.054 1.00 97.94 83 THR A N 1
ATOM 632 C CA . THR A 1 83 ? 5.349 15.164 -1.106 1.00 97.94 83 THR A CA 1
ATOM 633 C C . THR A 1 83 ? 4.829 16.200 -2.103 1.00 97.94 83 THR A C 1
ATOM 635 O O . THR A 1 83 ? 5.150 17.377 -1.978 1.00 97.94 83 THR A O 1
ATOM 638 N N . THR A 1 84 ? 4.001 15.771 -3.058 1.00 98.19 84 THR A N 1
ATOM 639 C CA . THR A 1 84 ? 3.371 16.637 -4.064 1.00 98.19 84 THR A CA 1
ATOM 640 C C . THR A 1 84 ? 2.064 17.266 -3.573 1.00 98.19 84 THR A C 1
ATOM 642 O O . THR A 1 84 ? 1.562 18.200 -4.194 1.00 98.19 84 THR A O 1
ATOM 645 N N . LEU A 1 85 ? 1.509 16.774 -2.458 1.00 97.50 85 LEU A N 1
ATOM 646 C CA . LEU A 1 85 ? 0.216 17.212 -1.940 1.00 97.50 85 LEU A CA 1
ATOM 647 C C . LEU A 1 85 ? 0.346 18.464 -1.055 1.00 97.50 85 LEU A C 1
ATOM 649 O O . LEU A 1 85 ? 1.212 18.513 -0.173 1.00 97.50 85 LEU A O 1
ATOM 653 N N . PRO A 1 86 ? -0.542 19.463 -1.214 1.00 97.19 86 PRO A N 1
ATOM 654 C CA . PRO A 1 86 ? -0.615 20.589 -0.293 1.00 97.19 86 PRO A CA 1
ATOM 655 C C . PRO A 1 86 ? -1.139 20.144 1.079 1.00 97.19 86 PRO A C 1
ATOM 657 O O . PRO A 1 86 ? -1.950 19.226 1.203 1.00 97.19 86 PRO A O 1
ATOM 660 N N . ARG A 1 87 ? -0.715 20.842 2.135 1.00 95.25 87 ARG A N 1
ATOM 661 C CA . ARG A 1 87 ? -1.271 20.663 3.483 1.00 95.25 87 ARG A CA 1
ATOM 662 C C . ARG A 1 87 ? -2.389 21.671 3.710 1.00 95.25 87 ARG A C 1
ATOM 664 O O . ARG A 1 87 ? -2.114 22.843 3.937 1.00 95.25 87 ARG A O 1
ATOM 671 N N . PHE A 1 88 ? -3.635 21.206 3.670 1.00 94.88 88 PHE A N 1
ATOM 672 C CA . PHE A 1 88 ? -4.804 22.066 3.885 1.00 94.88 88 PHE A CA 1
ATOM 673 C C . PHE A 1 88 ? -5.044 22.424 5.357 1.00 94.88 88 PHE A C 1
ATOM 675 O O . PHE A 1 88 ? -5.632 23.460 5.650 1.00 94.88 88 PHE A O 1
ATOM 682 N N . GLY A 1 89 ? -4.594 21.585 6.290 1.00 95.69 89 GLY A N 1
ATOM 683 C CA . GLY A 1 89 ? -4.785 21.813 7.717 1.00 95.69 89 GLY A CA 1
ATOM 684 C C . GLY A 1 89 ? -4.327 20.636 8.568 1.00 95.69 89 GLY A C 1
ATOM 685 O O . GLY A 1 89 ? -3.676 19.711 8.078 1.00 95.69 89 GLY A O 1
ATOM 686 N N . TYR A 1 90 ? -4.689 20.687 9.847 1.00 96.19 90 TYR A N 1
ATOM 687 C CA . TYR A 1 90 ? -4.374 19.671 10.846 1.00 96.19 90 TYR A CA 1
ATOM 688 C C . TYR A 1 90 ? -5.665 19.155 11.478 1.00 96.19 90 TYR A C 1
ATOM 690 O O . TYR A 1 90 ? -6.605 19.924 11.695 1.00 96.19 90 TYR A O 1
ATOM 698 N N . SER A 1 91 ? -5.718 17.858 11.780 1.00 95.31 91 SER A N 1
ATOM 699 C CA . SER A 1 91 ? -6.838 17.289 12.524 1.00 95.31 91 SER A CA 1
ATOM 700 C C . SER A 1 91 ? -6.776 17.705 13.994 1.00 95.31 91 SER A C 1
ATOM 702 O O . SER A 1 91 ? -5.723 18.064 14.526 1.00 95.31 91 SER A O 1
ATOM 704 N N . LYS A 1 92 ? -7.910 17.592 14.686 1.00 96.56 92 LYS A N 1
ATOM 705 C CA . LYS A 1 92 ? -7.899 17.518 16.149 1.00 96.56 92 LYS A CA 1
ATOM 706 C C . LYS A 1 92 ? -7.281 16.174 16.579 1.00 96.56 92 LYS A C 1
ATOM 708 O O . LYS A 1 92 ? -7.292 15.230 15.780 1.00 96.56 92 LYS A O 1
ATOM 713 N N . PRO A 1 93 ? -6.749 16.065 17.807 1.00 96.25 93 PRO A N 1
ATOM 714 C CA . PRO A 1 93 ? -6.373 14.774 18.373 1.00 96.25 93 PRO A CA 1
ATOM 715 C C . PRO A 1 93 ? -7.550 13.793 18.335 1.00 96.25 93 PRO A C 1
ATOM 717 O O . PRO A 1 93 ? -8.690 14.185 18.586 1.00 96.25 93 PRO A O 1
ATOM 720 N N . ILE A 1 94 ? -7.269 12.532 18.007 1.00 94.94 94 ILE A N 1
ATOM 721 C CA . ILE A 1 94 ? -8.274 11.464 17.985 1.00 94.94 94 ILE A CA 1
ATOM 722 C C . ILE A 1 94 ? -8.525 10.999 19.424 1.00 94.94 94 ILE A C 1
ATOM 724 O O . ILE A 1 94 ? -7.574 10.694 20.144 1.00 94.94 94 ILE A O 1
ATOM 728 N N . ASP A 1 95 ? -9.793 10.912 19.827 1.00 96.25 95 ASP A N 1
ATOM 729 C CA . ASP A 1 95 ? -10.196 10.263 21.075 1.00 96.25 95 ASP A CA 1
ATOM 730 C C . ASP A 1 95 ? -10.410 8.764 20.834 1.00 96.25 95 ASP A C 1
ATOM 732 O O . ASP A 1 95 ? -11.403 8.336 20.251 1.00 96.25 95 ASP A O 1
ATOM 736 N N . THR A 1 96 ? -9.451 7.951 21.271 1.00 96.12 96 THR A N 1
ATOM 737 C CA . THR A 1 96 ? -9.530 6.490 21.129 1.00 96.12 96 THR A CA 1
ATOM 738 C C . THR A 1 96 ? -10.446 5.838 22.167 1.00 96.12 96 THR A C 1
ATOM 740 O O . THR A 1 96 ? -10.806 4.676 21.996 1.00 96.12 96 THR A O 1
ATOM 743 N N . GLY A 1 97 ? -10.876 6.567 23.207 1.00 94.62 97 GLY A N 1
ATOM 744 C CA . GLY A 1 97 ? -11.817 6.069 24.214 1.00 94.62 97 GLY A CA 1
ATOM 745 C C . GLY A 1 97 ? -13.244 5.903 23.685 1.00 94.62 97 GLY A C 1
ATOM 746 O O . GLY A 1 97 ? -14.007 5.105 24.224 1.00 94.62 97 GLY A O 1
ATOM 747 N N . THR A 1 98 ? -13.586 6.611 22.606 1.00 94.56 98 THR A N 1
ATOM 748 C CA . THR A 1 98 ? -14.885 6.547 21.915 1.00 94.56 98 THR A CA 1
ATOM 749 C C . THR A 1 98 ? -14.829 5.760 20.599 1.00 94.56 98 THR A C 1
ATOM 751 O O . THR A 1 98 ? -15.772 5.796 19.809 1.00 94.56 98 THR A O 1
ATOM 754 N N . MET A 1 99 ? -13.738 5.025 20.356 1.00 95.62 99 MET A N 1
ATOM 755 C CA . MET A 1 99 ? -13.570 4.184 19.170 1.00 95.62 99 MET A CA 1
ATOM 756 C C . MET A 1 99 ? -14.680 3.129 19.068 1.00 95.62 99 MET A C 1
ATOM 758 O O . MET A 1 99 ? -14.989 2.438 20.040 1.00 95.62 99 MET A O 1
ATOM 762 N N . LEU A 1 100 ? -15.222 2.940 17.862 1.00 94.62 100 LEU A N 1
ATOM 763 C CA . LEU A 1 100 ? -16.002 1.747 17.547 1.00 94.62 100 LEU A CA 1
ATOM 764 C C . LEU A 1 100 ? -15.041 0.559 17.430 1.00 94.62 100 LEU A C 1
ATOM 766 O O . LEU A 1 100 ? -14.278 0.451 16.475 1.00 94.62 100 LEU A O 1
ATOM 770 N N . VAL A 1 101 ? -15.030 -0.285 18.454 1.00 94.25 101 VAL A N 1
ATOM 771 C CA . VAL A 1 101 ? -14.036 -1.349 18.610 1.00 94.25 101 VAL A CA 1
ATOM 772 C C . VAL A 1 101 ? -14.373 -2.555 17.729 1.00 94.25 101 VAL A C 1
ATOM 774 O O . VAL A 1 101 ? -15.405 -3.187 17.934 1.00 94.25 101 VAL A O 1
ATOM 777 N N . GLU A 1 102 ? -13.459 -2.939 16.832 1.00 95.19 102 GLU A N 1
ATOM 778 C CA . GLU A 1 102 ? -13.517 -4.228 16.113 1.00 95.19 102 GLU A CA 1
ATOM 779 C C . GLU A 1 102 ? -12.774 -5.354 16.849 1.00 95.19 102 GLU A C 1
ATOM 781 O O . GLU A 1 102 ? -13.221 -6.499 16.860 1.00 95.19 102 GLU A O 1
ATOM 786 N N . ARG A 1 103 ? -11.659 -5.029 17.520 1.00 95.94 103 ARG A N 1
ATOM 787 C CA . ARG A 1 103 ? -10.848 -5.962 18.319 1.00 95.94 103 ARG A CA 1
ATOM 788 C C . ARG A 1 103 ? -10.314 -5.278 19.578 1.00 95.94 103 ARG A C 1
ATOM 790 O O . ARG A 1 103 ? -9.813 -4.158 19.519 1.00 95.94 103 ARG A O 1
ATOM 797 N N . ARG A 1 104 ? -10.366 -5.970 20.721 1.00 9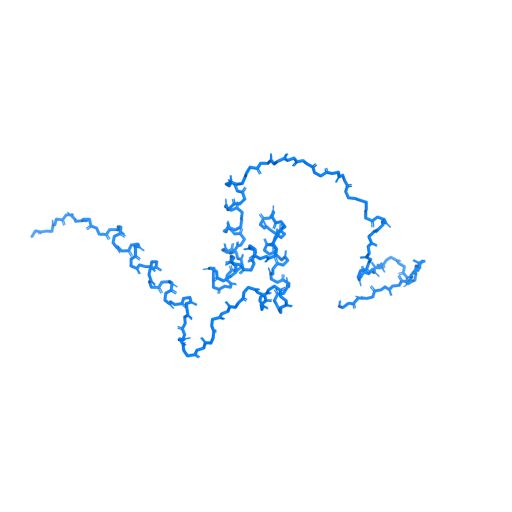5.12 104 ARG A N 1
ATOM 798 C CA . ARG A 1 104 ? -9.844 -5.503 22.016 1.00 95.12 104 ARG A CA 1
ATOM 799 C C . ARG A 1 104 ? -9.356 -6.671 22.858 1.00 95.12 104 ARG A C 1
ATOM 801 O O . ARG A 1 104 ? -10.151 -7.436 23.391 1.00 95.12 104 ARG A O 1
ATOM 808 N N . VAL A 1 105 ? -8.045 -6.750 23.035 1.00 95.44 105 VAL A N 1
ATOM 809 C CA . VAL A 1 105 ? -7.392 -7.784 23.843 1.00 95.44 105 VAL A CA 1
ATOM 810 C C . VAL A 1 105 ? -6.436 -7.165 24.854 1.00 95.44 105 VAL A C 1
ATOM 812 O O . VAL A 1 105 ? -5.727 -6.211 24.542 1.00 95.44 105 VAL A O 1
ATOM 815 N N . SER A 1 106 ? -6.407 -7.716 26.066 1.00 95.69 106 SER A N 1
ATOM 816 C CA . SER A 1 106 ? -5.457 -7.366 27.124 1.00 95.69 106 SER A CA 1
ATOM 817 C C . SER A 1 106 ? -4.712 -8.613 27.584 1.00 95.69 106 SER A C 1
ATOM 819 O O . SER A 1 106 ? -5.336 -9.606 27.946 1.00 95.69 106 SER A O 1
ATOM 821 N N . ALA A 1 107 ? -3.379 -8.555 27.586 1.00 96.38 107 ALA A N 1
ATOM 822 C CA . ALA A 1 107 ? -2.532 -9.648 28.066 1.00 96.38 107 ALA A CA 1
ATOM 823 C C . ALA A 1 107 ? -2.294 -9.607 29.589 1.00 96.38 107 ALA A C 1
ATOM 825 O O . ALA A 1 107 ? -1.817 -10.581 30.161 1.00 96.38 107 ALA A O 1
ATOM 826 N N . THR A 1 108 ? -2.603 -8.485 30.247 1.00 96.75 108 THR A N 1
ATOM 827 C CA . THR A 1 108 ? -2.305 -8.269 31.673 1.00 96.75 108 THR A CA 1
ATOM 828 C C . THR A 1 108 ? -3.299 -8.975 32.591 1.00 96.75 108 THR A C 1
ATOM 830 O O . THR A 1 108 ? -2.929 -9.441 33.666 1.00 96.75 108 THR A O 1
ATOM 833 N N . TYR A 1 109 ? -4.562 -9.059 32.174 1.00 93.81 109 TYR A N 1
ATOM 834 C CA . TYR A 1 109 ? -5.637 -9.681 32.940 1.00 93.81 109 TYR A CA 1
ATOM 835 C C . TYR A 1 109 ? -6.350 -10.718 32.090 1.00 93.81 109 TYR A C 1
ATOM 837 O O . TYR A 1 109 ? -6.503 -10.546 30.883 1.00 93.81 109 TYR A O 1
ATOM 845 N N . LYS A 1 110 ? -6.829 -11.777 32.746 1.00 91.12 110 LYS A N 1
ATOM 846 C CA . LYS A 1 110 ? -7.647 -12.796 32.090 1.00 91.12 110 LYS A CA 1
ATOM 847 C C . LYS A 1 110 ? -8.937 -12.181 31.530 1.00 91.12 110 LYS A C 1
ATOM 849 O O . LYS A 1 110 ? -9.198 -12.330 30.341 1.00 91.12 110 LYS A O 1
ATOM 854 N N . ASP A 1 111 ? -9.654 -11.416 32.357 1.00 90.25 111 ASP A N 1
ATOM 855 C CA . ASP A 1 111 ? -10.892 -10.710 32.008 1.00 90.25 111 ASP A CA 1
ATOM 856 C C . ASP A 1 111 ? -10.817 -9.222 32.380 1.00 90.25 111 ASP A C 1
ATOM 858 O O . ASP A 1 111 ? -10.054 -8.817 33.258 1.00 90.25 111 ASP A O 1
ATOM 862 N N . LEU A 1 112 ? -11.625 -8.401 31.708 1.00 92.19 112 LEU A N 1
ATOM 863 C CA . LEU A 1 112 ? -11.691 -6.950 31.878 1.00 92.19 112 LEU A CA 1
ATOM 864 C C . LEU A 1 112 ? -13.126 -6.447 31.645 1.00 92.19 112 LEU A C 1
ATOM 866 O O . LEU A 1 112 ? -13.891 -7.128 30.961 1.00 92.19 112 LEU A O 1
ATOM 870 N N . PRO A 1 113 ? -13.521 -5.264 32.157 1.00 92.56 113 PRO A N 1
ATOM 871 C CA . PRO A 1 113 ? -14.826 -4.679 31.848 1.00 92.56 113 PRO A CA 1
ATOM 872 C C . PRO A 1 113 ? -15.027 -4.565 30.333 1.00 92.56 113 PRO A C 1
ATOM 874 O O . PRO A 1 113 ? -14.152 -4.048 29.633 1.00 92.56 113 PRO A O 1
ATOM 877 N N . GLY A 1 114 ? -16.142 -5.089 29.824 1.00 92.38 114 GLY A N 1
ATOM 878 C CA . GLY A 1 114 ? -16.412 -5.221 28.383 1.00 92.38 114 GLY A CA 1
ATOM 879 C C . GLY A 1 114 ? -15.797 -6.459 27.711 1.00 92.38 114 GLY A C 1
ATOM 880 O O . GLY A 1 114 ? -16.027 -6.676 26.530 1.00 92.38 114 GLY A O 1
ATOM 881 N N . GLY A 1 115 ? -15.043 -7.276 28.449 1.00 94.00 115 GLY A N 1
ATOM 882 C CA . GLY A 1 115 ? -14.486 -8.547 27.990 1.00 94.00 115 GLY A CA 1
ATOM 883 C C . GLY A 1 115 ? -13.293 -8.434 27.038 1.00 94.00 115 GLY A C 1
ATOM 884 O O . GLY A 1 115 ? -12.867 -7.345 26.637 1.00 94.00 115 GLY A O 1
ATOM 885 N N . GLN A 1 116 ? -12.755 -9.606 26.699 1.00 95.31 116 GLN A N 1
ATOM 886 C CA . GLN A 1 116 ? -11.798 -9.807 25.612 1.00 95.31 116 GLN A CA 1
ATOM 887 C C . GLN A 1 116 ? -12.588 -9.971 24.304 1.00 95.31 116 GLN A C 1
ATOM 889 O O . GLN A 1 116 ? -13.365 -10.914 24.164 1.00 95.31 116 GLN A O 1
ATOM 894 N N . LEU A 1 117 ? -12.391 -9.074 23.343 1.00 95.12 117 LEU A N 1
ATOM 895 C CA . LEU A 1 117 ? -12.993 -9.136 22.013 1.00 95.12 117 LEU A CA 1
ATOM 896 C C . LEU A 1 117 ? -11.911 -9.517 21.001 1.00 95.12 117 LEU A C 1
ATOM 898 O O . LEU A 1 117 ? -11.019 -8.719 20.709 1.00 95.12 117 LEU A O 1
ATOM 902 N N . LEU A 1 118 ? -11.987 -10.733 20.459 1.00 95.19 118 LEU A N 1
ATOM 903 C CA . LEU A 1 118 ? -11.001 -11.207 19.486 1.00 95.19 118 LEU A CA 1
ATOM 904 C C . LEU A 1 118 ? -11.171 -10.541 18.113 1.00 95.19 118 LEU A C 1
ATOM 906 O O . LEU A 1 118 ? -10.182 -10.391 17.410 1.00 95.19 118 LEU A O 1
ATOM 910 N N . GLY A 1 119 ? -12.367 -10.067 17.768 1.00 93.81 119 GLY A N 1
ATOM 911 C CA . GLY A 1 119 ? -12.616 -9.509 16.438 1.00 93.81 119 GLY A CA 1
ATOM 912 C C . GLY A 1 119 ? -12.436 -10.547 15.318 1.00 93.81 119 GLY A C 1
ATOM 913 O O . GLY A 1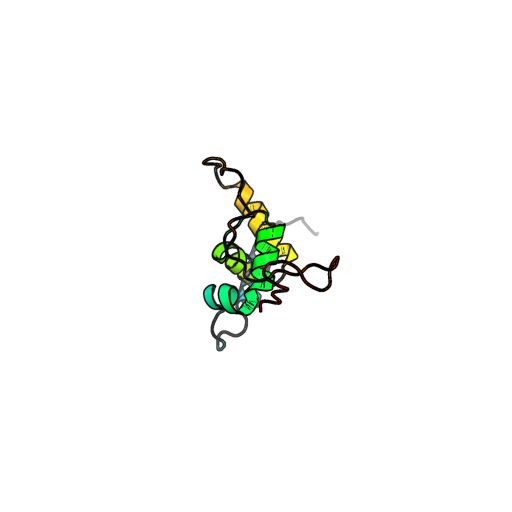 119 ? -12.333 -11.744 15.615 1.00 93.81 119 GLY A O 1
ATOM 914 N N . PRO A 1 120 ? -12.456 -10.105 14.051 1.00 86.00 120 PRO A N 1
ATOM 915 C CA . PRO A 1 120 ? -12.011 -10.907 12.912 1.00 86.00 120 PRO A CA 1
ATOM 916 C C . PRO A 1 120 ? -10.506 -11.233 12.957 1.00 86.00 120 PRO A C 1
ATOM 918 O O . PRO A 1 120 ? -9.739 -10.526 13.658 1.00 86.00 120 PRO A O 1
#

pLDDT: mean 96.16, std 4.32, range [64.81, 98.88]

Foldseek 3Di:
DDDDDDDVVVVVVVVVVVVVDVLQPDPVDDDDDLVCCVPVVVVLLVLLCVLLVHPDSSLLSVLCSVVSNPSVSSSVVSVVVVVVDDDPDDDDDDDPVPDPDQFDADPPDPADVVGGHHHD

Secondary structure (DSSP, 8-state):
-------HHHHHHHHHHHHHHHHH--TTSPPPPHHHHHHHSHHHHHHHHHHHT---HHHHHHHHHHTTT-HHHHHHHHHHHHHHS-----PPPP-GGG---S-B--SS-S--TT--B---

Radius of gyration: 21.81 Å; chains: 1; bounding box: 54×35×68 Å

Sequence (120 aa):
MYVAVKGGEAAIANAHSLLADRRRGDRSVPALRLDQIVEQLALGVDRVMSEGSLYDRELAALAIVQSRGDLIEAIFLVRAYRTTLPRFGYSKPIDTGTMLVERRVSATYKDLPGGQLLGP